Protein AF-A0A3D2TZU1-F1 (afdb_monomer_lite)

Structure (mmCIF, N/CA/C/O backbone):
data_AF-A0A3D2TZU1-F1
#
_entry.id   AF-A0A3D2TZU1-F1
#
loop_
_atom_site.group_PDB
_atom_site.id
_atom_site.type_symbol
_atom_site.label_atom_id
_atom_site.label_alt_id
_atom_site.label_comp_id
_atom_site.label_asym_id
_atom_site.label_entity_id
_atom_site.label_seq_id
_atom_site.pdbx_PDB_ins_code
_atom_site.Cartn_x
_atom_site.Cartn_y
_atom_site.Cartn_z
_atom_site.occupancy
_atom_site.B_iso_or_equiv
_atom_site.auth_seq_id
_atom_site.auth_comp_id
_atom_site.auth_asym_id
_atom_site.auth_atom_id
_atom_site.pdbx_PDB_model_num
ATOM 1 N N . MET A 1 1 ? 1.945 -23.698 15.817 1.00 55.66 1 MET A N 1
ATOM 2 C CA . MET A 1 1 ? 1.753 -22.244 15.976 1.00 55.66 1 MET A CA 1
ATOM 3 C C . MET A 1 1 ? 1.787 -21.682 14.574 1.00 55.66 1 MET A C 1
ATOM 5 O O . MET A 1 1 ? 2.658 -22.108 13.830 1.00 55.66 1 MET A O 1
ATOM 9 N N . HIS A 1 2 ? 0.789 -20.892 14.187 1.00 78.50 2 HIS A N 1
ATOM 10 C CA . HIS A 1 2 ? 0.881 -20.119 12.948 1.00 78.50 2 HIS A CA 1
ATOM 11 C C . HIS A 1 2 ? 1.715 -18.875 13.255 1.00 78.50 2 HIS A C 1
ATOM 13 O O . HIS A 1 2 ? 1.575 -18.326 14.350 1.00 78.50 2 HIS A O 1
ATOM 19 N N . ASP A 1 3 ? 2.595 -18.498 12.334 1.00 90.12 3 ASP A N 1
ATOM 20 C CA . ASP A 1 3 ? 3.427 -17.303 12.463 1.00 90.12 3 ASP A CA 1
ATOM 21 C C . ASP A 1 3 ? 2.538 -16.049 12.494 1.00 90.12 3 ASP A C 1
ATOM 23 O O . ASP A 1 3 ? 1.511 -16.001 11.813 1.00 90.12 3 ASP A O 1
ATOM 27 N N . THR A 1 4 ? 2.913 -15.037 13.278 1.00 96.44 4 THR A N 1
ATOM 28 C CA . THR A 1 4 ? 2.204 -13.743 13.302 1.00 96.44 4 THR A CA 1
ATOM 29 C C . THR A 1 4 ? 2.393 -12.991 11.981 1.00 96.44 4 THR A C 1
ATOM 31 O O . THR A 1 4 ? 3.315 -13.293 11.221 1.00 96.44 4 THR A O 1
ATOM 34 N N . LEU A 1 5 ? 1.559 -11.984 11.692 1.00 97.81 5 LEU A N 1
ATOM 35 C CA . LEU A 1 5 ? 1.716 -11.180 10.469 1.00 97.81 5 LEU A CA 1
ATOM 36 C C . LEU A 1 5 ? 3.073 -10.462 10.412 1.00 97.81 5 LEU A C 1
ATOM 38 O O . LEU A 1 5 ? 3.705 -10.431 9.361 1.00 97.81 5 LEU A O 1
ATOM 42 N N . GLU A 1 6 ? 3.562 -9.973 11.552 1.00 97.69 6 GLU A N 1
ATOM 43 C CA . GLU A 1 6 ? 4.912 -9.415 11.686 1.00 97.69 6 GLU A CA 1
ATOM 44 C C . GLU A 1 6 ? 5.999 -10.438 11.311 1.00 97.69 6 GLU A C 1
ATOM 46 O O . GLU A 1 6 ? 6.923 -10.133 10.557 1.00 97.69 6 GLU A O 1
ATOM 51 N N . GLN A 1 7 ? 5.885 -11.679 11.795 1.00 97.56 7 GLN A N 1
ATOM 52 C CA . GLN A 1 7 ? 6.840 -12.743 11.469 1.00 97.56 7 GLN A CA 1
ATOM 53 C C . GLN A 1 7 ? 6.794 -13.108 9.983 1.00 97.56 7 GLN A C 1
ATOM 55 O O . GLN A 1 7 ? 7.844 -13.315 9.375 1.00 97.56 7 GLN A O 1
ATOM 60 N N . GLN A 1 8 ? 5.599 -13.151 9.390 1.00 97.69 8 GLN A N 1
ATOM 61 C CA . GLN A 1 8 ? 5.418 -13.417 7.962 1.00 97.69 8 GLN A CA 1
ATOM 62 C C . GLN A 1 8 ? 6.004 -12.284 7.107 1.00 97.69 8 GLN A C 1
ATOM 64 O O . GLN A 1 8 ? 6.734 -12.557 6.154 1.00 97.69 8 GLN A O 1
ATOM 69 N N . PHE A 1 9 ? 5.803 -11.021 7.498 1.00 97.81 9 PHE A N 1
ATOM 70 C CA . PHE A 1 9 ? 6.477 -9.875 6.882 1.00 97.81 9 PHE A CA 1
ATOM 71 C C . PHE A 1 9 ? 8.002 -9.989 6.977 1.00 97.81 9 PHE A C 1
ATOM 73 O O . PHE A 1 9 ? 8.701 -9.865 5.973 1.00 97.81 9 PHE A O 1
ATOM 80 N N . ALA A 1 10 ? 8.536 -10.313 8.157 1.00 96.94 10 ALA A N 1
ATOM 81 C CA . ALA A 1 10 ? 9.975 -10.460 8.360 1.00 96.94 10 ALA A CA 1
ATOM 82 C C . ALA A 1 10 ? 10.601 -11.589 7.518 1.00 96.94 10 ALA A C 1
ATOM 84 O O . ALA A 1 10 ? 11.808 -11.554 7.253 1.00 96.94 10 ALA A O 1
ATOM 85 N N . GLN A 1 11 ? 9.810 -12.574 7.081 1.00 97.06 11 GLN A N 1
ATOM 86 C CA . GLN A 1 11 ? 10.223 -13.672 6.200 1.00 97.06 11 GLN A CA 1
ATOM 87 C C . GLN A 1 11 ? 9.991 -13.382 4.707 1.00 97.06 11 GLN A C 1
ATOM 89 O O . GLN A 1 11 ? 10.655 -13.994 3.869 1.00 97.06 11 GLN A O 1
ATOM 94 N N . GLN A 1 12 ? 9.093 -12.452 4.363 1.00 97.31 12 GLN A N 1
ATOM 95 C CA . GLN A 1 12 ? 8.792 -12.058 2.986 1.00 97.31 12 GLN A CA 1
ATOM 96 C C . GLN A 1 12 ? 10.034 -11.488 2.295 1.00 97.31 12 GLN A C 1
ATOM 98 O O . GLN A 1 12 ? 10.719 -10.614 2.829 1.00 97.31 12 GLN A O 1
ATOM 103 N N . ARG A 1 13 ? 10.344 -11.969 1.091 1.00 96.81 13 ARG A N 1
ATOM 104 C CA . ARG A 1 13 ? 11.476 -11.491 0.289 1.00 96.81 13 ARG A CA 1
ATOM 105 C C . ARG A 1 13 ? 11.047 -11.332 -1.155 1.00 96.81 13 ARG A C 1
ATOM 107 O O . ARG A 1 13 ? 10.402 -12.227 -1.692 1.00 96.81 13 ARG A O 1
ATOM 114 N N . PHE A 1 14 ? 11.489 -10.246 -1.777 1.00 95.38 14 PHE A N 1
ATOM 115 C CA . PHE A 1 14 ? 11.398 -10.069 -3.219 1.00 95.38 14 PHE A CA 1
ATOM 116 C C . PHE A 1 14 ? 12.803 -10.174 -3.827 1.00 95.38 14 PHE A C 1
ATOM 118 O O . PHE A 1 14 ? 13.778 -9.687 -3.238 1.00 95.38 14 PHE A O 1
ATOM 125 N N . PRO A 1 15 ? 12.963 -10.842 -4.979 1.00 92.50 15 PRO A N 1
ATOM 126 C CA . PRO A 1 15 ? 14.237 -10.898 -5.677 1.00 92.50 15 PRO A CA 1
ATOM 127 C C . PRO A 1 15 ? 14.751 -9.523 -6.113 1.00 92.50 15 PRO A C 1
ATOM 129 O O . PRO A 1 15 ? 14.064 -8.507 -6.074 1.00 92.50 15 PRO A O 1
ATOM 132 N N . ASN A 1 16 ? 16.004 -9.505 -6.570 1.00 88.94 16 ASN A N 1
ATOM 133 C CA . ASN A 1 16 ? 16.628 -8.345 -7.212 1.00 88.94 16 ASN A CA 1
ATOM 134 C C . ASN A 1 16 ? 16.674 -7.055 -6.367 1.00 88.94 16 ASN A C 1
ATOM 136 O O . ASN A 1 16 ? 16.860 -5.966 -6.911 1.00 88.94 16 ASN A O 1
ATOM 140 N N . GLY A 1 17 ? 16.624 -7.192 -5.038 1.00 88.31 17 GLY A N 1
ATOM 141 C CA . GLY A 1 17 ? 16.741 -6.075 -4.096 1.00 88.31 17 GLY A CA 1
ATOM 142 C C . GLY A 1 17 ? 15.492 -5.204 -4.028 1.00 88.31 17 GLY A C 1
ATOM 143 O O . GLY A 1 17 ? 15.593 -4.065 -3.591 1.00 88.31 17 GLY A O 1
ATOM 144 N N . TYR A 1 18 ? 14.357 -5.712 -4.511 1.00 93.19 18 TYR A N 1
ATOM 145 C CA . TYR A 1 18 ? 13.077 -5.049 -4.337 1.00 93.19 18 TYR A CA 1
ATOM 146 C C . TYR A 1 18 ? 12.582 -5.196 -2.901 1.00 93.19 18 TYR A C 1
ATOM 148 O O . TYR A 1 18 ? 12.704 -6.260 -2.291 1.00 93.19 18 TYR A O 1
ATOM 156 N N . GLU A 1 19 ? 11.991 -4.130 -2.382 1.00 96.12 19 GLU A N 1
ATOM 157 C CA . GLU A 1 19 ? 11.404 -4.072 -1.048 1.00 96.12 19 GLU A CA 1
ATOM 158 C C . GLU A 1 19 ? 10.118 -3.239 -1.091 1.00 96.12 19 GLU A C 1
ATOM 160 O O . GLU A 1 19 ? 9.928 -2.410 -1.988 1.00 96.12 19 GLU A O 1
ATOM 165 N N . LEU A 1 20 ? 9.218 -3.472 -0.130 1.00 97.50 20 LEU A N 1
ATOM 166 C CA . LEU A 1 20 ? 8.104 -2.550 0.074 1.00 97.50 20 LEU A CA 1
ATOM 167 C C . LEU A 1 20 ? 8.650 -1.242 0.640 1.00 97.50 20 LEU A C 1
ATOM 169 O O . LEU A 1 20 ? 9.434 -1.251 1.586 1.00 97.50 20 LEU A O 1
ATOM 173 N N . VAL A 1 21 ? 8.214 -0.121 0.079 1.00 95.88 21 VAL A N 1
ATOM 174 C CA . VAL A 1 21 ? 8.658 1.200 0.527 1.00 95.88 21 VAL A CA 1
ATOM 175 C C . VAL A 1 21 ? 7.924 1.589 1.805 1.00 95.88 21 VAL A C 1
ATOM 177 O O . VAL A 1 21 ? 6.693 1.584 1.853 1.00 95.88 21 VAL A O 1
ATOM 180 N N . ASN A 1 22 ? 8.683 1.982 2.827 1.00 97.00 22 ASN A N 1
ATOM 181 C CA . ASN A 1 22 ? 8.137 2.642 4.004 1.00 97.00 22 ASN A CA 1
ATOM 182 C C . ASN A 1 22 ? 7.710 4.069 3.625 1.00 97.00 22 ASN A C 1
ATOM 184 O O . ASN A 1 22 ? 8.538 4.936 3.340 1.00 97.00 22 ASN A O 1
ATOM 188 N N . GLY A 1 23 ? 6.401 4.315 3.605 1.00 94.44 23 GLY A N 1
ATOM 189 C CA . GLY A 1 23 ? 5.845 5.598 3.200 1.00 94.44 23 GLY A CA 1
ATOM 190 C C . GLY A 1 23 ? 6.129 6.723 4.190 1.00 94.44 23 GLY A C 1
ATOM 191 O O . GLY A 1 23 ? 6.266 7.869 3.773 1.00 94.44 23 GLY A O 1
ATOM 192 N N . VAL A 1 24 ? 6.247 6.413 5.484 1.00 95.62 24 VAL A N 1
ATOM 193 C CA . VAL A 1 24 ? 6.566 7.404 6.525 1.00 95.62 24 VAL A CA 1
ATOM 194 C C . VAL A 1 24 ? 8.001 7.897 6.373 1.00 95.62 24 VAL A C 1
ATOM 196 O O . VAL A 1 24 ? 8.232 9.105 6.384 1.00 95.62 24 VAL A O 1
ATOM 199 N N . GLU A 1 25 ? 8.949 6.983 6.168 1.00 94.88 25 GLU A N 1
ATOM 200 C CA . GLU A 1 25 ? 10.351 7.332 5.907 1.00 94.88 25 GLU A CA 1
ATOM 201 C C . GLU A 1 25 ? 10.484 8.124 4.600 1.00 94.88 25 GLU A C 1
ATOM 203 O O . GLU A 1 25 ? 11.058 9.213 4.590 1.00 94.88 25 GLU A O 1
ATOM 208 N N . MET A 1 26 ? 9.861 7.646 3.518 1.00 90.94 26 MET A N 1
ATOM 209 C CA . MET A 1 26 ? 9.903 8.314 2.213 1.00 90.94 26 MET A CA 1
ATOM 210 C C . MET A 1 26 ? 9.275 9.718 2.248 1.00 90.94 26 MET A C 1
ATOM 212 O O . MET A 1 26 ? 9.806 10.646 1.632 1.00 90.94 26 MET A O 1
ATOM 216 N N . HIS A 1 27 ? 8.172 9.895 2.986 1.00 90.50 27 HIS A N 1
ATOM 217 C CA . HIS A 1 27 ? 7.552 11.202 3.216 1.00 90.50 27 HIS A CA 1
ATOM 218 C C . HIS A 1 27 ? 8.473 12.125 4.017 1.00 90.50 27 HIS A C 1
ATOM 220 O O . HIS A 1 27 ? 8.644 13.279 3.642 1.00 90.50 27 HIS A O 1
ATOM 226 N N . ALA A 1 28 ? 9.100 11.634 5.089 1.00 92.06 28 ALA A N 1
ATOM 227 C CA . ALA A 1 28 ? 10.014 12.439 5.897 1.00 92.06 28 ALA A CA 1
ATOM 228 C C . ALA A 1 28 ? 11.221 12.945 5.085 1.00 92.06 28 ALA A C 1
ATOM 230 O O . ALA A 1 28 ? 11.681 14.068 5.296 1.00 92.06 28 ALA A O 1
ATOM 231 N N . GLU A 1 29 ? 11.710 12.144 4.137 1.00 88.31 29 GLU A N 1
ATOM 232 C CA . GLU A 1 29 ? 12.784 12.530 3.219 1.00 88.31 29 GLU A CA 1
ATOM 233 C C . GLU A 1 29 ? 12.317 13.490 2.112 1.00 88.31 29 GLU A C 1
ATOM 235 O O . GLU A 1 29 ? 13.092 14.336 1.663 1.00 88.31 29 GLU A O 1
ATOM 240 N N . ASN A 1 30 ? 11.059 13.378 1.668 1.00 85.38 30 ASN A N 1
ATOM 241 C CA . ASN A 1 30 ? 10.521 14.091 0.504 1.00 85.38 30 ASN A CA 1
ATOM 242 C C . ASN A 1 30 ? 9.118 14.687 0.764 1.00 85.38 30 ASN A C 1
ATOM 244 O O . ASN A 1 30 ? 8.186 14.401 0.004 1.00 85.38 30 ASN A O 1
ATOM 248 N N . PRO A 1 31 ? 8.937 15.543 1.786 1.00 84.62 31 PRO A N 1
ATOM 249 C CA . PRO A 1 31 ? 7.614 15.885 2.319 1.00 84.62 31 PRO A CA 1
ATOM 250 C C . PRO A 1 31 ? 6.704 16.613 1.330 1.00 84.62 31 PRO A C 1
ATOM 252 O O . PRO A 1 31 ? 5.493 16.440 1.389 1.00 84.62 31 PRO A O 1
ATOM 255 N N . ASP A 1 32 ? 7.266 17.379 0.392 1.00 84.31 32 ASP A N 1
ATOM 256 C CA . ASP A 1 32 ? 6.487 18.096 -0.625 1.00 84.31 32 ASP A CA 1
ATOM 257 C C . ASP A 1 32 ? 6.099 17.196 -1.812 1.00 84.31 32 ASP A C 1
ATOM 259 O O . ASP A 1 32 ? 5.072 17.408 -2.457 1.00 84.31 32 ASP A O 1
ATOM 263 N N . ASN A 1 33 ? 6.909 16.172 -2.100 1.00 78.19 33 ASN A N 1
ATOM 264 C CA . ASN A 1 33 ? 6.807 15.363 -3.321 1.00 78.19 33 ASN A CA 1
ATOM 265 C C . ASN A 1 33 ? 6.208 13.971 -3.087 1.00 78.19 33 ASN A C 1
ATOM 267 O O . ASN A 1 33 ? 5.847 13.294 -4.050 1.00 78.19 33 ASN A O 1
ATOM 271 N N . PHE A 1 34 ? 6.115 13.531 -1.834 1.00 85.00 34 PHE A N 1
ATOM 272 C CA . PHE A 1 34 ? 5.615 12.214 -1.473 1.00 85.00 34 PHE A CA 1
ATOM 273 C C . PHE A 1 34 ? 4.580 12.341 -0.360 1.00 85.00 34 PHE A C 1
ATOM 275 O O . PHE A 1 34 ? 4.924 12.369 0.814 1.00 85.00 34 PHE A O 1
ATOM 282 N N . GLN A 1 35 ? 3.306 12.459 -0.727 1.00 87.06 35 GLN A N 1
ATOM 283 C CA . GLN A 1 35 ? 2.211 12.555 0.239 1.00 87.06 35 GLN A CA 1
ATOM 284 C C . GLN A 1 35 ? 1.749 11.160 0.660 1.00 87.06 35 GLN A C 1
ATOM 286 O O . GLN A 1 35 ? 1.660 10.261 -0.172 1.00 87.06 35 GLN A O 1
ATOM 291 N N . ILE A 1 36 ? 1.406 11.001 1.937 1.00 91.62 36 ILE A N 1
ATOM 292 C CA . ILE A 1 36 ? 0.834 9.765 2.483 1.00 91.62 36 ILE A CA 1
ATOM 293 C C . ILE A 1 36 ? -0.477 10.055 3.223 1.00 91.62 36 ILE A C 1
ATOM 295 O O . ILE A 1 36 ? -0.707 11.192 3.646 1.00 91.62 36 ILE A O 1
ATOM 299 N N . PRO A 1 37 ? -1.356 9.056 3.420 1.00 91.56 37 PRO A N 1
ATOM 300 C CA . PRO A 1 37 ? -2.595 9.248 4.151 1.00 91.56 37 PRO A CA 1
ATOM 301 C C . PRO A 1 37 ? -2.280 9.571 5.608 1.00 91.56 37 PRO A C 1
ATOM 303 O O . PRO A 1 37 ? -1.420 8.930 6.220 1.00 91.56 37 PRO A O 1
ATOM 306 N N . HIS A 1 38 ? -3.014 10.526 6.179 1.00 92.06 38 HIS A N 1
ATOM 307 C CA . HIS A 1 38 ? -2.893 10.851 7.597 1.00 92.06 38 HIS A CA 1
ATOM 308 C C . HIS A 1 38 ? -3.100 9.585 8.460 1.00 92.06 38 HIS A C 1
ATOM 310 O O . HIS A 1 38 ? -3.995 8.793 8.141 1.00 92.06 38 HIS A O 1
ATOM 316 N N . PRO A 1 39 ? -2.357 9.387 9.571 1.00 93.25 39 PRO A N 1
ATOM 317 C CA . PRO A 1 39 ? -2.457 8.178 10.399 1.00 93.25 39 PRO A CA 1
ATOM 318 C C . PRO A 1 39 ? -3.882 7.834 10.852 1.00 93.25 39 PRO A C 1
ATOM 320 O O . PRO A 1 39 ? -4.254 6.666 10.924 1.00 93.25 39 PRO A O 1
ATOM 323 N N . VAL A 1 40 ? -4.725 8.851 11.070 1.00 93.94 40 VAL A N 1
ATOM 324 C CA . VAL A 1 40 ? -6.146 8.649 11.408 1.00 93.94 40 VAL A CA 1
ATOM 325 C C . VAL A 1 40 ? -6.902 7.855 10.337 1.00 93.94 40 VAL A C 1
ATOM 327 O O . VAL A 1 40 ? -7.773 7.068 10.673 1.00 93.94 40 VAL A O 1
ATOM 330 N N . LEU A 1 41 ? -6.561 8.003 9.053 1.00 93.69 41 LEU A N 1
ATOM 331 C CA . LEU A 1 41 ? -7.167 7.218 7.974 1.00 93.69 41 LEU A CA 1
ATOM 332 C C . LEU A 1 41 ? -6.671 5.769 8.010 1.00 93.69 41 LEU A C 1
ATOM 334 O O . LEU A 1 41 ? -7.471 4.847 7.871 1.00 93.69 41 LEU A O 1
ATOM 338 N N . LYS A 1 42 ? -5.368 5.569 8.249 1.00 94.25 42 LYS A N 1
ATOM 339 C CA . LYS A 1 42 ? -4.742 4.240 8.347 1.00 94.25 42 LYS A CA 1
ATOM 340 C C . LYS A 1 42 ? -5.324 3.420 9.503 1.00 94.25 42 LYS A C 1
ATOM 342 O O . LYS A 1 42 ? -5.638 2.244 9.325 1.00 94.25 42 LYS A O 1
ATOM 347 N N . LYS A 1 43 ? -5.601 4.072 10.641 1.00 94.69 43 LYS A N 1
ATOM 348 C CA . LYS A 1 43 ? -6.268 3.480 11.815 1.00 94.69 43 LYS A CA 1
ATOM 349 C C . LYS A 1 43 ? -7.577 2.770 11.455 1.00 94.69 43 LYS A C 1
ATOM 351 O O . LYS A 1 43 ? -7.884 1.746 12.062 1.00 94.69 43 LYS A O 1
ATOM 356 N N . HIS A 1 44 ? -8.311 3.272 10.462 1.00 96.00 44 HIS A N 1
ATOM 357 C CA . HIS A 1 44 ? -9.632 2.777 10.053 1.00 96.00 44 HIS A CA 1
ATOM 358 C C . HIS A 1 44 ? -9.614 1.856 8.826 1.00 96.00 44 HIS A C 1
ATOM 360 O O . HIS A 1 44 ? -10.673 1.473 8.334 1.00 96.00 44 HIS A O 1
ATOM 366 N N . VAL A 1 45 ? -8.435 1.446 8.349 1.00 96.12 45 VAL A N 1
ATOM 367 C CA . VAL A 1 45 ? -8.318 0.430 7.292 1.00 96.12 45 VAL A CA 1
ATOM 368 C C . VAL A 1 45 ? -8.779 -0.927 7.824 1.00 96.12 45 VAL A C 1
ATOM 370 O O . VAL A 1 45 ? -8.248 -1.430 8.815 1.00 96.12 45 VAL A O 1
ATOM 373 N N . VAL A 1 46 ? -9.746 -1.558 7.160 1.00 96.12 46 VAL A N 1
ATOM 374 C CA . VAL A 1 46 ? -10.279 -2.871 7.564 1.00 96.12 46 VAL A CA 1
ATOM 375 C C . VAL A 1 46 ? -10.246 -3.888 6.423 1.00 96.12 46 VAL A C 1
ATOM 377 O O . VAL A 1 46 ? -9.935 -3.568 5.276 1.00 96.12 46 VAL A O 1
ATOM 380 N N . VAL A 1 47 ? -10.546 -5.150 6.745 1.00 97.88 47 VAL A N 1
ATOM 381 C CA . VAL A 1 47 ? -10.657 -6.233 5.758 1.00 97.88 47 VAL A CA 1
ATOM 382 C C . VAL A 1 47 ? -11.646 -5.849 4.656 1.00 97.88 47 VAL A C 1
ATOM 384 O O . VAL A 1 47 ? -12.756 -5.404 4.930 1.00 97.88 47 VAL A O 1
ATOM 387 N N . GLY A 1 48 ? -11.238 -6.052 3.404 1.00 97.75 48 GLY A N 1
ATOM 388 C CA . GLY A 1 48 ? -11.986 -5.680 2.206 1.00 97.75 48 GLY A CA 1
ATOM 389 C C . GLY A 1 48 ? -11.604 -4.320 1.620 1.00 97.75 48 GLY A C 1
ATOM 390 O O . GLY A 1 48 ? -11.957 -4.060 0.470 1.00 97.75 48 GLY A O 1
ATOM 391 N N . HIS A 1 49 ? -10.868 -3.474 2.348 1.00 98.19 49 HIS A N 1
ATOM 392 C CA . HIS A 1 49 ? -10.394 -2.196 1.814 1.00 98.19 49 HIS A CA 1
ATOM 393 C C . HIS A 1 49 ? -9.298 -2.390 0.770 1.00 98.19 49 HIS A C 1
ATOM 395 O O . HIS A 1 49 ? -8.439 -3.262 0.905 1.00 98.19 49 HIS A O 1
ATOM 401 N N . PHE A 1 50 ? -9.318 -1.540 -0.253 1.00 98.31 50 PHE A N 1
ATOM 402 C CA . PHE A 1 50 ? -8.217 -1.386 -1.194 1.00 98.31 50 PHE A CA 1
ATOM 403 C C . PHE A 1 50 ? -7.256 -0.305 -0.703 1.00 98.31 50 PHE A C 1
ATOM 405 O O . PHE A 1 50 ? -7.657 0.844 -0.485 1.00 98.31 50 PHE A O 1
ATOM 412 N N . ILE A 1 51 ? -5.990 -0.678 -0.566 1.00 98.00 51 ILE A N 1
ATOM 413 C CA . ILE A 1 51 ? -4.891 0.205 -0.179 1.00 98.00 51 ILE A CA 1
ATOM 414 C C . ILE A 1 51 ? -3.805 0.189 -1.251 1.00 98.00 51 ILE A C 1
ATOM 416 O O . ILE A 1 51 ? -3.668 -0.796 -1.974 1.00 98.00 51 ILE A O 1
ATOM 420 N N . GLU A 1 52 ? -3.062 1.280 -1.370 1.00 98.12 52 GLU A N 1
ATOM 421 C CA . GLU A 1 52 ? -1.930 1.396 -2.289 1.00 98.12 52 GLU A CA 1
ATOM 422 C C . GLU A 1 52 ? -0.627 1.144 -1.526 1.00 98.12 52 GLU A C 1
ATOM 424 O O . GLU A 1 52 ? -0.413 1.714 -0.450 1.00 98.12 52 GLU A O 1
ATOM 429 N N . LEU A 1 53 ? 0.223 0.283 -2.083 1.00 98.19 53 LEU A N 1
ATOM 430 C CA . LEU A 1 53 ? 1.598 0.038 -1.652 1.00 98.19 53 LEU A CA 1
ATOM 431 C C . LEU A 1 53 ? 2.555 0.403 -2.788 1.00 98.19 53 LEU A C 1
ATOM 433 O O . LEU A 1 53 ? 2.149 0.467 -3.947 1.00 98.19 53 LEU A O 1
ATOM 437 N N . ARG A 1 54 ? 3.841 0.549 -2.461 1.00 96.50 54 ARG A N 1
ATOM 438 C CA . ARG A 1 54 ? 4.925 0.648 -3.445 1.00 96.50 54 ARG A CA 1
ATOM 439 C C . ARG A 1 54 ? 5.941 -0.455 -3.239 1.00 96.50 54 ARG A C 1
ATOM 441 O O . ARG A 1 54 ? 6.366 -0.696 -2.109 1.00 96.50 54 ARG A O 1
ATOM 448 N N . ILE A 1 55 ? 6.377 -1.054 -4.339 1.00 95.50 55 ILE A N 1
ATOM 449 C CA . ILE A 1 55 ? 7.551 -1.920 -4.397 1.00 95.50 55 ILE A CA 1
ATOM 450 C C . ILE A 1 55 ? 8.609 -1.214 -5.243 1.00 95.50 55 ILE A C 1
ATOM 452 O O . ILE A 1 55 ? 8.329 -0.745 -6.346 1.00 95.50 55 ILE A O 1
ATOM 456 N N . ASP A 1 56 ? 9.820 -1.072 -4.720 1.00 92.19 56 ASP A N 1
ATOM 457 C CA . ASP A 1 56 ? 10.909 -0.400 -5.432 1.00 92.19 56 ASP A CA 1
ATOM 458 C C . ASP A 1 56 ? 12.243 -1.081 -5.119 1.00 92.19 56 ASP A C 1
ATOM 460 O O . ASP A 1 56 ? 12.371 -1.824 -4.147 1.00 92.19 56 ASP A O 1
ATOM 464 N N . SER A 1 57 ? 13.233 -0.851 -5.972 1.00 85.50 57 SER A N 1
ATOM 465 C CA . SER A 1 57 ? 14.597 -1.332 -5.816 1.00 85.50 57 SER A CA 1
ATOM 466 C C . SER A 1 57 ? 15.587 -0.187 -6.028 1.00 85.50 57 SER A C 1
ATOM 468 O O . SER A 1 57 ? 15.419 0.644 -6.930 1.00 85.50 57 SER A O 1
ATOM 470 N N . PRO A 1 58 ? 16.690 -0.138 -5.262 1.00 73.25 58 PRO A N 1
ATOM 471 C CA . PRO A 1 58 ? 17.800 0.750 -5.581 1.00 73.25 58 PRO A CA 1
ATOM 472 C C . PRO A 1 58 ? 18.519 0.326 -6.875 1.00 73.25 58 PRO A C 1
ATOM 474 O O . PRO A 1 58 ? 19.284 1.114 -7.435 1.00 73.25 58 PRO A O 1
ATOM 477 N N . ARG A 1 59 ? 18.296 -0.901 -7.378 1.00 64.19 59 ARG A N 1
ATOM 478 C CA . ARG A 1 59 ? 18.846 -1.359 -8.660 1.00 64.19 59 ARG A CA 1
ATOM 479 C C . ARG A 1 59 ? 18.039 -0.793 -9.820 1.00 64.19 59 ARG A C 1
ATOM 481 O O . ARG A 1 59 ? 17.022 -1.345 -10.212 1.00 64.19 59 ARG A O 1
ATOM 488 N N . PHE A 1 60 ? 18.566 0.265 -10.420 1.00 60.25 60 PHE A N 1
ATOM 489 C CA . PHE A 1 60 ? 18.154 0.706 -11.746 1.00 60.25 60 PHE A CA 1
ATOM 490 C C . PHE A 1 60 ? 19.052 0.051 -12.806 1.00 60.25 60 PHE A C 1
ATOM 492 O O . PHE A 1 60 ? 20.280 0.116 -12.690 1.00 60.25 60 PHE A O 1
ATOM 499 N N . SER A 1 61 ? 18.480 -0.582 -13.835 1.00 52.53 61 SER A N 1
ATOM 500 C CA . SER A 1 61 ? 19.281 -1.152 -14.927 1.00 52.53 61 SER A CA 1
ATOM 501 C C . SER A 1 61 ? 19.829 -0.042 -15.824 1.00 52.53 61 SER A C 1
ATOM 503 O O . SER A 1 61 ? 19.137 0.461 -16.706 1.00 52.53 61 SER A O 1
ATOM 505 N N . ILE A 1 62 ? 21.098 0.317 -15.620 1.00 50.84 62 ILE A N 1
ATOM 506 C CA . ILE A 1 62 ? 21.886 1.126 -16.555 1.00 50.84 62 ILE A CA 1
ATOM 507 C C . ILE A 1 62 ? 22.714 0.144 -17.391 1.00 50.84 62 ILE A C 1
ATOM 509 O O . ILE A 1 62 ? 23.748 -0.344 -16.939 1.00 50.84 62 ILE A O 1
ATOM 513 N N . HIS A 1 63 ? 22.234 -0.215 -18.581 1.00 50.97 63 HIS A N 1
ATOM 514 C CA . HIS A 1 63 ? 23.108 -0.814 -19.592 1.00 50.97 63 HIS A CA 1
ATOM 515 C C . HIS A 1 63 ? 23.859 0.314 -20.314 1.00 50.97 63 HIS A C 1
ATOM 517 O O . HIS A 1 63 ? 23.317 1.410 -20.441 1.00 50.97 63 HIS A O 1
ATOM 523 N N . ASP A 1 64 ? 25.083 0.072 -20.792 1.00 47.97 64 ASP A N 1
ATOM 524 C CA . ASP A 1 64 ? 25.897 1.102 -21.471 1.00 47.97 64 ASP A CA 1
ATOM 525 C C . ASP A 1 64 ? 25.231 1.659 -22.750 1.00 47.97 64 ASP A C 1
ATOM 527 O O . ASP A 1 64 ? 25.588 2.732 -23.234 1.00 47.97 64 ASP A O 1
ATOM 531 N N . ASP A 1 65 ? 24.253 0.937 -23.303 1.00 54.16 65 ASP A N 1
ATOM 532 C CA . ASP A 1 65 ? 23.419 1.315 -24.445 1.00 54.16 65 ASP A CA 1
ATOM 533 C C . ASP A 1 65 ? 22.018 1.825 -24.048 1.00 54.16 65 ASP A C 1
ATOM 535 O O . ASP A 1 65 ? 21.218 2.197 -24.914 1.00 54.16 65 ASP A O 1
ATOM 539 N N . ALA A 1 66 ? 21.701 1.873 -22.751 1.00 52.25 66 ALA A N 1
ATOM 540 C CA . ALA A 1 66 ? 20.432 2.384 -22.259 1.00 52.25 66 ALA A CA 1
ATOM 541 C C . ALA A 1 66 ? 20.413 3.916 -22.316 1.00 52.25 66 ALA A C 1
ATOM 543 O O . ALA A 1 66 ? 21.273 4.605 -21.773 1.00 52.25 66 ALA A O 1
ATOM 544 N N . VAL A 1 67 ? 19.382 4.461 -22.961 1.00 54.78 67 VAL A N 1
ATOM 545 C CA . VAL A 1 67 ? 19.128 5.906 -23.006 1.00 54.78 67 VAL A CA 1
ATOM 546 C C . VAL A 1 67 ? 19.016 6.441 -21.571 1.00 54.78 67 VAL A C 1
ATOM 548 O O . VAL A 1 67 ? 18.173 5.948 -20.820 1.00 54.78 67 VAL A O 1
ATOM 551 N N . GLU A 1 68 ? 19.820 7.452 -21.208 1.00 55.31 68 GLU A N 1
ATOM 552 C CA . GLU A 1 68 ? 19.879 8.040 -19.849 1.00 55.31 68 GLU A CA 1
ATOM 553 C C . GLU A 1 68 ? 18.515 8.524 -19.326 1.00 55.31 68 GLU A C 1
ATOM 555 O O . GLU A 1 68 ? 18.313 8.666 -18.121 1.00 55.31 68 GLU A O 1
ATOM 560 N N . LYS A 1 69 ? 17.569 8.786 -20.234 1.00 57.50 69 LYS A N 1
ATOM 561 C CA . LYS A 1 69 ? 16.227 9.277 -19.935 1.00 57.50 69 LYS A CA 1
ATOM 562 C C . LYS A 1 69 ? 15.166 8.349 -20.513 1.00 57.50 69 LYS A C 1
ATOM 564 O O . LYS A 1 69 ? 15.265 7.889 -21.651 1.00 57.50 69 LYS A O 1
ATOM 569 N N . CYS A 1 70 ? 14.124 8.118 -19.730 1.00 58.44 70 CYS A N 1
ATOM 570 C CA . CYS A 1 70 ? 12.936 7.362 -20.089 1.00 58.44 70 CYS A CA 1
ATOM 571 C C . CYS A 1 70 ? 11.738 8.303 -20.248 1.00 58.44 70 CYS A C 1
ATOM 573 O O . CYS A 1 70 ? 11.682 9.365 -19.633 1.00 58.44 70 CYS A O 1
ATOM 575 N N . PHE A 1 71 ? 10.757 7.903 -21.051 1.00 60.47 71 PHE A N 1
ATOM 576 C CA . PHE A 1 71 ? 9.473 8.594 -21.106 1.00 60.47 71 PHE A CA 1
ATOM 577 C C . PHE A 1 71 ? 8.536 8.013 -20.041 1.00 60.47 71 PHE A C 1
ATOM 579 O O . PHE A 1 71 ? 8.314 6.802 -20.012 1.00 60.47 71 PHE A O 1
ATOM 586 N N . CYS A 1 72 ? 8.005 8.866 -19.167 1.00 52.66 72 CYS A N 1
ATOM 587 C CA . CYS A 1 72 ? 7.057 8.478 -18.129 1.00 52.66 72 CYS A CA 1
ATOM 588 C C . CYS A 1 72 ? 5.614 8.588 -18.656 1.00 52.66 72 CYS A C 1
ATOM 590 O O . CYS A 1 72 ? 5.167 9.704 -18.942 1.00 52.66 72 CYS A O 1
ATOM 592 N N . PRO A 1 73 ? 4.854 7.481 -18.750 1.00 55.12 73 PRO A N 1
ATOM 593 C CA . PRO A 1 73 ? 3.476 7.522 -19.240 1.00 55.12 73 PRO A CA 1
ATOM 594 C C . PRO A 1 73 ? 2.523 8.248 -18.276 1.00 55.12 73 PRO A C 1
ATOM 596 O O . PRO A 1 73 ? 1.495 8.754 -18.714 1.00 55.12 73 PRO A O 1
ATOM 599 N N . THR A 1 74 ? 2.874 8.341 -16.989 1.00 53.00 74 THR A N 1
ATOM 600 C CA . THR A 1 74 ? 2.039 8.960 -15.949 1.00 53.00 74 THR A CA 1
ATOM 601 C C . THR A 1 74 ? 2.134 10.487 -15.951 1.00 53.00 74 THR A C 1
ATOM 603 O O . THR A 1 74 ? 1.117 11.163 -15.836 1.00 53.00 74 THR A O 1
ATOM 606 N N . CYS A 1 75 ? 3.335 11.054 -16.114 1.00 51.88 75 CYS A N 1
ATOM 607 C CA . CYS A 1 75 ? 3.533 12.511 -16.109 1.00 51.88 75 CYS A CA 1
ATOM 608 C C . CYS A 1 75 ? 3.767 13.125 -17.500 1.00 51.88 75 CYS A C 1
ATOM 610 O O . CYS A 1 75 ? 3.900 14.343 -17.605 1.00 51.88 75 CYS A O 1
ATOM 612 N N . ASN A 1 76 ? 3.797 12.307 -18.563 1.00 60.12 76 ASN A N 1
ATOM 613 C CA . ASN A 1 76 ? 4.034 12.735 -19.947 1.00 60.12 76 ASN A CA 1
ATOM 614 C C . ASN A 1 76 ? 5.337 13.554 -20.106 1.00 60.12 76 ASN A C 1
ATOM 616 O O . ASN A 1 76 ? 5.372 14.569 -20.803 1.00 60.12 76 ASN A O 1
ATOM 620 N N . GLY A 1 77 ? 6.404 13.127 -19.420 1.00 57.16 77 GLY A N 1
ATOM 621 C CA . GLY A 1 77 ? 7.684 13.836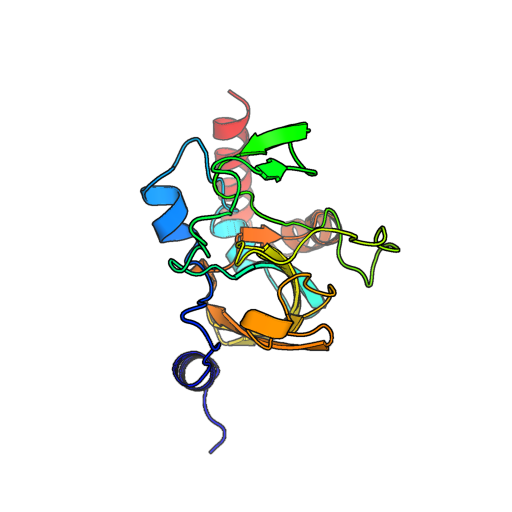 -19.343 1.00 57.16 77 GLY A CA 1
ATOM 622 C C . GLY A 1 77 ? 8.908 12.916 -19.392 1.00 57.16 77 GLY A C 1
ATOM 623 O O . GLY A 1 77 ? 8.792 11.691 -19.315 1.00 57.16 77 GLY A O 1
ATOM 624 N N . GLU A 1 78 ? 10.092 13.520 -19.529 1.00 62.41 78 GLU A N 1
ATOM 625 C CA . GLU A 1 78 ? 11.378 12.822 -19.407 1.00 62.41 78 GLU A CA 1
ATOM 626 C C . GLU A 1 78 ? 11.686 12.543 -17.929 1.00 62.41 78 GLU A C 1
ATOM 628 O O . GLU A 1 78 ? 11.717 13.461 -17.112 1.00 62.41 78 GLU A O 1
ATOM 633 N N . ALA A 1 79 ? 11.954 11.285 -17.589 1.00 59.47 79 ALA A N 1
ATOM 634 C CA . ALA A 1 79 ? 12.333 10.854 -16.249 1.00 59.47 79 ALA A CA 1
ATOM 635 C C . ALA A 1 79 ? 13.481 9.848 -16.324 1.00 59.47 79 ALA A C 1
ATOM 637 O O . ALA A 1 79 ? 13.498 8.971 -17.184 1.00 59.47 79 ALA A O 1
ATOM 638 N N . THR A 1 80 ? 14.443 9.939 -15.412 1.00 58.84 80 THR A N 1
ATOM 639 C CA . THR A 1 80 ? 15.541 8.965 -15.329 1.00 58.84 80 THR A CA 1
ATOM 640 C C . THR A 1 80 ? 15.093 7.669 -14.650 1.00 58.84 80 THR A C 1
ATOM 642 O O . THR A 1 80 ? 15.553 6.610 -15.047 1.00 58.84 80 THR A O 1
ATOM 645 N N . LYS A 1 81 ? 14.136 7.730 -13.711 1.00 67.50 81 LYS A N 1
ATOM 646 C CA . LYS A 1 81 ? 13.522 6.576 -13.027 1.00 67.50 81 LYS A CA 1
ATOM 647 C C . LYS A 1 81 ? 12.031 6.851 -12.744 1.00 67.50 81 LYS A C 1
ATOM 649 O O . LYS A 1 81 ? 11.707 7.345 -11.667 1.00 67.50 81 LYS A O 1
ATOM 654 N N . PRO A 1 82 ? 11.121 6.648 -13.713 1.00 72.25 82 PRO A N 1
ATOM 655 C CA . PRO A 1 82 ? 9.693 6.830 -13.467 1.00 72.25 82 PRO A CA 1
ATOM 656 C C . PRO A 1 82 ? 9.154 5.762 -12.508 1.00 72.25 82 PRO A C 1
ATOM 658 O O . PRO A 1 82 ? 9.686 4.656 -12.443 1.00 72.25 82 PRO A O 1
ATOM 661 N N . VAL A 1 83 ? 8.085 6.110 -11.792 1.00 79.62 83 VAL A N 1
ATOM 662 C CA . VAL A 1 83 ? 7.298 5.166 -10.992 1.00 79.62 83 VAL A CA 1
ATOM 663 C C . VAL A 1 83 ? 6.066 4.777 -11.798 1.00 79.62 83 VAL A C 1
ATOM 665 O O . VAL A 1 83 ? 5.356 5.642 -12.322 1.00 79.62 83 VAL A O 1
ATOM 668 N N . LEU A 1 84 ? 5.847 3.475 -11.938 1.00 85.56 84 LEU A N 1
ATOM 669 C CA . LEU A 1 84 ? 4.649 2.921 -12.560 1.00 85.56 84 LEU A CA 1
ATOM 670 C C . LEU A 1 84 ? 3.507 2.932 -11.552 1.00 85.56 84 LEU A C 1
ATOM 672 O O . LEU A 1 84 ? 3.744 2.771 -10.364 1.00 85.56 84 LEU A O 1
ATOM 676 N N . SER A 1 85 ? 2.275 3.148 -12.001 1.00 86.75 85 SER A N 1
ATOM 677 C CA . SER A 1 85 ? 1.131 3.158 -11.093 1.00 86.75 85 SER A CA 1
ATOM 678 C C . SER A 1 85 ? -0.172 2.801 -11.793 1.00 86.75 85 SER A C 1
ATOM 680 O O . SER A 1 85 ? -0.295 2.881 -13.022 1.00 86.75 85 SER A O 1
ATOM 682 N N . HIS A 1 86 ? -1.167 2.437 -10.986 1.00 84.94 86 HIS A N 1
ATOM 683 C CA . HIS A 1 86 ? -2.538 2.204 -11.418 1.00 84.94 86 HIS A CA 1
ATOM 684 C C . HIS A 1 86 ? -3.478 3.204 -10.759 1.00 84.94 86 HIS A C 1
ATOM 686 O O . HIS A 1 86 ? -3.514 3.330 -9.542 1.00 84.94 86 HIS A O 1
ATOM 692 N N . THR A 1 87 ? -4.332 3.859 -11.548 1.00 86.25 87 THR A N 1
ATOM 693 C CA . THR A 1 87 ? -5.325 4.793 -10.991 1.00 86.25 87 THR A CA 1
ATOM 694 C C . THR A 1 87 ? -6.360 4.090 -10.107 1.00 86.25 87 THR A C 1
ATOM 696 O O . THR A 1 87 ? -6.911 4.711 -9.202 1.00 86.25 87 THR A O 1
ATOM 699 N N . HIS A 1 88 ? -6.639 2.807 -10.366 1.00 91.19 88 HIS A N 1
ATOM 700 C CA . HIS A 1 88 ? -7.676 2.049 -9.671 1.00 91.19 88 HIS A CA 1
ATOM 701 C C . HIS A 1 88 ? -7.274 0.585 -9.426 1.00 91.19 88 HIS A C 1
ATOM 703 O O . HIS A 1 88 ? -6.491 0.022 -10.197 1.00 91.19 88 HIS A O 1
ATOM 709 N N . PRO A 1 89 ? -7.873 -0.067 -8.415 1.00 94.31 89 PRO A N 1
ATOM 710 C CA . PRO A 1 89 ? -7.877 -1.520 -8.295 1.00 94.31 89 PRO A CA 1
ATOM 711 C C . PRO A 1 89 ? -8.474 -2.175 -9.555 1.00 94.31 89 PRO A C 1
ATOM 713 O O . PRO A 1 89 ? -9.493 -1.715 -10.082 1.00 94.31 89 PRO A O 1
ATOM 716 N N . ALA A 1 90 ? -7.869 -3.269 -10.022 1.00 93.44 90 ALA A N 1
ATOM 717 C CA . ALA A 1 90 ? -8.334 -4.049 -11.169 1.00 93.44 90 ALA A CA 1
ATOM 718 C C . ALA A 1 90 ? -9.715 -4.671 -10.922 1.00 93.44 90 ALA A C 1
ATOM 720 O O . ALA A 1 90 ? -10.485 -4.866 -11.862 1.00 93.44 90 ALA A O 1
ATOM 721 N N . THR A 1 91 ? -10.039 -4.965 -9.659 1.00 94.38 91 THR A N 1
ATOM 722 C CA . THR A 1 91 ? -11.362 -5.464 -9.265 1.00 94.38 91 THR A CA 1
ATOM 723 C C . THR A 1 91 ? -12.464 -4.430 -9.513 1.00 94.38 91 THR A C 1
ATOM 725 O O . THR A 1 91 ? -13.604 -4.803 -9.788 1.00 94.38 91 THR A O 1
ATOM 728 N N . LEU A 1 92 ? -12.153 -3.133 -9.425 1.00 92.25 92 LEU A N 1
ATOM 729 C CA . LEU A 1 92 ? -13.153 -2.072 -9.558 1.00 92.25 92 LEU A CA 1
ATOM 730 C C . LEU A 1 92 ? -13.345 -1.625 -11.005 1.00 92.25 92 LEU A C 1
ATOM 732 O O . LEU A 1 92 ? -14.477 -1.365 -11.417 1.00 92.25 92 LEU A O 1
ATOM 736 N N . LEU A 1 93 ? -12.259 -1.515 -11.773 1.00 88.88 93 LEU A N 1
ATOM 737 C CA . LEU A 1 93 ? -12.296 -1.029 -13.149 1.00 88.88 93 LEU A CA 1
ATOM 738 C C . LEU A 1 93 ? -11.305 -1.792 -14.040 1.00 88.88 93 LEU A C 1
ATOM 740 O O . LEU A 1 93 ? -10.194 -2.093 -13.602 1.00 88.88 93 LEU A O 1
ATOM 744 N N . PRO A 1 94 ? -11.659 -2.052 -15.316 1.00 84.19 94 PRO A N 1
ATOM 745 C CA . PRO A 1 94 ? -10.712 -2.591 -16.280 1.00 84.19 94 PRO A CA 1
ATOM 746 C C . PRO A 1 94 ? -9.494 -1.680 -16.413 1.00 84.19 94 PRO A C 1
ATOM 748 O O . PRO A 1 94 ? -9.625 -0.477 -16.648 1.00 84.19 94 PRO A O 1
ATOM 751 N N . LEU A 1 95 ? -8.309 -2.269 -16.305 1.00 82.50 95 LEU A N 1
ATOM 752 C CA . LEU A 1 95 ? -7.060 -1.540 -16.453 1.00 82.50 95 LEU A CA 1
ATOM 753 C C . LEU A 1 95 ? -6.661 -1.440 -17.928 1.00 82.50 95 LEU A C 1
ATOM 755 O O . LEU A 1 95 ? -6.868 -2.392 -18.691 1.00 82.50 95 LEU A O 1
ATOM 759 N N . PRO A 1 96 ? -6.067 -0.313 -18.353 1.00 78.31 96 PRO A N 1
ATOM 760 C CA . PRO A 1 96 ? -5.469 -0.225 -19.673 1.00 78.31 96 PRO A CA 1
ATOM 761 C C . PRO A 1 96 ? -4.330 -1.241 -19.801 1.00 78.31 96 PRO A C 1
ATOM 763 O O . PRO A 1 96 ? -3.651 -1.573 -18.830 1.00 78.31 96 PRO A O 1
ATOM 766 N N . LYS A 1 97 ? -4.087 -1.717 -21.025 1.00 73.44 97 LYS A N 1
ATOM 767 C CA . LYS A 1 97 ? -2.927 -2.565 -21.296 1.00 73.44 97 LYS A CA 1
ATOM 768 C C . LYS A 1 97 ? -1.651 -1.752 -21.064 1.00 73.44 97 LYS A C 1
ATOM 770 O O . LYS A 1 97 ? -1.445 -0.740 -21.730 1.00 73.44 97 LYS A O 1
ATOM 775 N N . GLN A 1 98 ? -0.791 -2.221 -20.168 1.00 70.25 98 GLN A N 1
ATOM 776 C CA . GLN A 1 98 ? 0.538 -1.653 -19.971 1.00 70.25 98 GLN A CA 1
ATOM 777 C C . GLN A 1 98 ? 1.499 -2.275 -20.991 1.00 70.25 98 GLN A C 1
ATOM 779 O O . GLN A 1 98 ? 1.784 -3.470 -20.950 1.00 70.25 98 GLN A O 1
ATOM 784 N N . ASP A 1 99 ? 1.945 -1.466 -21.950 1.00 72.12 99 ASP A N 1
ATOM 785 C CA . ASP A 1 99 ? 2.969 -1.820 -22.940 1.00 72.12 99 ASP A CA 1
ATOM 786 C C . ASP A 1 99 ? 4.170 -0.894 -22.728 1.00 72.12 99 ASP A C 1
ATOM 788 O O . ASP A 1 99 ? 4.392 0.072 -23.460 1.00 72.12 99 ASP A O 1
ATOM 792 N N . VAL A 1 100 ? 4.862 -1.120 -21.612 1.00 73.50 100 VAL A N 1
ATOM 793 C CA . VAL A 1 100 ? 6.020 -0.333 -21.180 1.00 73.50 100 VAL A CA 1
ATOM 794 C C . VAL A 1 100 ? 7.247 -1.247 -21.083 1.00 73.50 100 VAL A C 1
ATOM 796 O O . VAL A 1 100 ? 7.117 -2.417 -20.715 1.00 73.50 100 VAL A O 1
ATOM 799 N N . PRO A 1 101 ? 8.446 -0.764 -21.449 1.00 70.75 101 PRO A N 1
ATOM 800 C CA . PRO A 1 101 ? 9.654 -1.573 -21.377 1.00 70.75 101 PRO A CA 1
ATOM 801 C C . PRO A 1 101 ? 10.063 -1.814 -19.919 1.00 70.75 101 PRO A C 1
ATOM 803 O O . PRO A 1 101 ? 10.168 -0.864 -19.150 1.00 70.75 101 PRO A O 1
ATOM 806 N N . SER A 1 102 ? 10.364 -3.069 -19.582 1.00 73.00 102 SER A N 1
ATOM 807 C CA . SER A 1 102 ? 10.943 -3.450 -18.287 1.00 73.00 102 SER A CA 1
ATOM 808 C C . SER A 1 102 ? 12.352 -2.868 -18.143 1.00 73.00 102 SER A C 1
ATOM 810 O O . SER A 1 102 ? 13.209 -3.068 -19.010 1.00 73.00 102 SER A O 1
ATOM 812 N N . ARG A 1 103 ? 12.576 -2.097 -17.078 1.00 76.56 103 ARG A N 1
ATOM 813 C CA . ARG A 1 103 ? 13.819 -1.360 -16.792 1.00 76.56 103 ARG A CA 1
ATOM 814 C C . ARG A 1 103 ? 14.211 -1.363 -15.311 1.00 76.56 103 ARG A C 1
ATOM 816 O O . ARG A 1 103 ? 15.200 -0.725 -14.949 1.00 76.56 103 ARG A O 1
ATOM 823 N N . GLY A 1 104 ? 13.482 -2.085 -14.466 1.00 77.56 104 GLY A N 1
ATOM 824 C CA . GLY A 1 104 ? 13.737 -2.106 -13.028 1.00 77.56 104 GLY A CA 1
ATOM 825 C C . GLY A 1 104 ? 13.152 -0.884 -12.323 1.00 77.56 104 GLY A C 1
ATOM 826 O O . GLY A 1 104 ? 13.800 -0.284 -11.466 1.00 77.56 104 GLY A O 1
ATOM 827 N N . TRP A 1 105 ? 11.970 -0.442 -12.751 1.00 83.69 105 TRP A N 1
ATOM 828 C CA . TRP A 1 105 ? 11.279 0.686 -12.129 1.00 83.69 105 TRP A CA 1
ATOM 829 C C . TRP A 1 105 ? 10.575 0.273 -10.835 1.00 83.69 105 TRP A C 1
ATOM 831 O O . TRP A 1 105 ? 10.294 -0.908 -10.619 1.00 83.69 105 TRP A O 1
ATOM 841 N N . GLY A 1 106 ? 10.327 1.262 -9.975 1.00 88.75 106 GLY A N 1
ATOM 842 C CA . GLY A 1 106 ? 9.409 1.110 -8.853 1.00 88.75 106 GLY A CA 1
ATOM 843 C C . GLY A 1 106 ? 7.964 1.177 -9.342 1.00 88.75 106 GLY A C 1
ATOM 844 O O . GLY A 1 106 ? 7.677 1.812 -10.363 1.00 88.75 106 GLY A O 1
ATOM 845 N N . GLU A 1 107 ? 7.060 0.533 -8.616 1.00 92.12 107 GLU A N 1
ATOM 846 C CA . GLU A 1 107 ? 5.655 0.422 -8.999 1.00 92.12 107 GLU A CA 1
ATOM 847 C C . GLU A 1 107 ? 4.736 0.585 -7.782 1.00 92.12 107 GLU A C 1
ATOM 849 O O . GL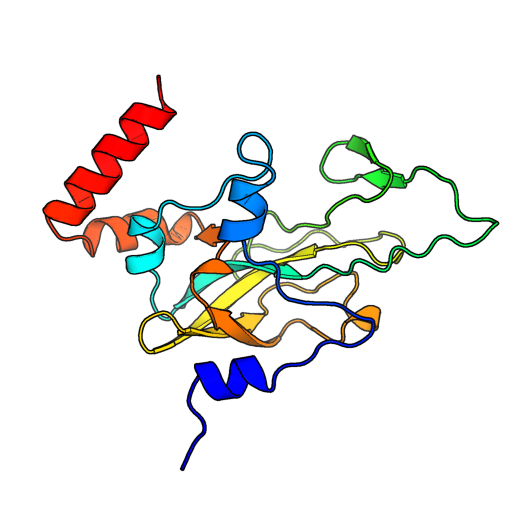U A 1 107 ? 4.931 -0.061 -6.750 1.00 92.12 107 GLU A O 1
ATOM 854 N N . ASP A 1 108 ? 3.751 1.472 -7.920 1.00 94.56 108 ASP A N 1
ATOM 855 C CA . ASP A 1 108 ? 2.606 1.632 -7.028 1.00 94.56 108 ASP A CA 1
ATOM 856 C C . ASP A 1 108 ? 1.493 0.681 -7.468 1.00 94.56 108 ASP A C 1
ATOM 858 O O . ASP A 1 108 ? 1.119 0.634 -8.646 1.00 94.56 108 ASP A O 1
ATOM 862 N N . PHE A 1 109 ? 0.939 -0.071 -6.525 1.00 96.44 109 PHE A N 1
ATOM 863 C CA . PHE A 1 109 ? -0.060 -1.091 -6.812 1.00 96.44 109 PHE A CA 1
ATOM 864 C C . PHE A 1 109 ? -1.102 -1.199 -5.703 1.00 96.44 109 PHE A C 1
ATOM 866 O O . PHE A 1 109 ? -0.833 -0.977 -4.520 1.00 96.44 109 PHE A O 1
ATOM 873 N N . TRP A 1 110 ? -2.313 -1.582 -6.101 1.00 98.06 110 TRP A N 1
ATOM 874 C CA . TRP A 1 110 ? -3.428 -1.800 -5.196 1.00 98.06 110 TRP A CA 1
ATOM 875 C C . TRP A 1 110 ? -3.395 -3.207 -4.605 1.00 98.06 110 TRP A C 1
ATOM 877 O O . TRP A 1 110 ? -3.162 -4.203 -5.296 1.00 98.06 110 TRP A O 1
ATOM 887 N N . VAL A 1 111 ? -3.701 -3.280 -3.316 1.00 98.50 111 VAL A N 1
ATOM 888 C CA . VAL A 1 111 ? -3.828 -4.501 -2.526 1.00 98.50 111 VAL A CA 1
ATOM 889 C C . VAL A 1 111 ? -5.177 -4.480 -1.831 1.00 98.50 111 VAL A C 1
ATOM 891 O O . VAL A 1 111 ? -5.591 -3.460 -1.279 1.00 98.50 111 VAL A O 1
ATOM 894 N N . ARG A 1 112 ? -5.868 -5.617 -1.825 1.00 98.62 112 ARG A N 1
ATOM 895 C CA . ARG A 1 112 ? -7.091 -5.800 -1.046 1.00 98.62 112 ARG A CA 1
ATOM 896 C C . ARG A 1 112 ? -6.748 -6.419 0.303 1.00 98.62 112 ARG A C 1
ATOM 898 O O . ARG A 1 112 ? -6.228 -7.531 0.353 1.00 98.62 112 ARG A O 1
ATOM 905 N N . VAL A 1 113 ? -7.069 -5.731 1.394 1.00 98.62 113 VAL A N 1
ATOM 906 C CA . VAL A 1 113 ? -6.816 -6.218 2.758 1.00 98.62 113 VAL A CA 1
ATOM 907 C C . VAL A 1 113 ? -7.657 -7.466 3.029 1.00 98.62 113 VAL A C 1
ATOM 909 O O . VAL A 1 113 ? -8.871 -7.472 2.823 1.00 98.62 113 VAL A O 1
ATOM 912 N N . THR A 1 114 ? -7.015 -8.522 3.519 1.00 98.56 114 THR A N 1
ATOM 913 C CA . THR A 1 114 ? -7.646 -9.812 3.851 1.00 98.56 114 THR A CA 1
ATOM 914 C C . THR A 1 114 ? -7.553 -10.157 5.331 1.00 98.56 114 THR A C 1
ATOM 916 O O . THR A 1 114 ? -8.412 -10.873 5.839 1.00 98.56 114 THR A O 1
ATOM 919 N N . GLU A 1 115 ? -6.557 -9.615 6.030 1.00 98.38 115 GLU A N 1
ATOM 920 C CA . GLU A 1 115 ? -6.356 -9.794 7.466 1.00 98.38 115 GLU A CA 1
ATOM 921 C C . GLU A 1 115 ? -5.689 -8.549 8.054 1.00 98.38 115 GLU A C 1
ATOM 923 O O . GLU A 1 115 ? -4.920 -7.868 7.368 1.00 98.38 115 GLU A O 1
ATOM 928 N N . ARG A 1 116 ? -5.976 -8.273 9.328 1.00 97.62 116 ARG A N 1
ATOM 929 C CA . ARG A 1 116 ? -5.342 -7.216 10.115 1.00 97.62 116 ARG A CA 1
ATOM 930 C C . ARG A 1 116 ? -5.104 -7.710 11.539 1.00 97.62 116 ARG A C 1
ATOM 932 O O . ARG A 1 116 ? -6.035 -8.210 12.168 1.00 97.62 116 ARG A O 1
ATOM 939 N N . ASP A 1 117 ? -3.896 -7.495 12.041 1.00 97.25 117 ASP A N 1
ATOM 940 C CA . ASP A 1 117 ? -3.499 -7.705 13.434 1.00 97.25 117 ASP A CA 1
ATOM 941 C C . ASP A 1 117 ? -2.749 -6.461 13.929 1.00 97.25 117 ASP A C 1
ATOM 943 O O . ASP A 1 117 ? -1.583 -6.239 13.602 1.00 97.25 117 ASP A O 1
ATOM 947 N N . GLY A 1 118 ? -3.459 -5.591 14.654 1.00 95.38 118 GLY A N 1
ATOM 948 C CA . GLY A 1 118 ? -2.941 -4.283 15.057 1.00 95.38 118 GLY A CA 1
ATOM 949 C C . GLY A 1 118 ? -2.557 -3.414 13.854 1.00 95.38 118 GLY A C 1
ATOM 950 O O . GLY A 1 118 ? -3.423 -2.997 13.077 1.00 95.38 118 GLY A O 1
ATOM 951 N N . GLU A 1 119 ? -1.261 -3.138 13.732 1.00 97.00 119 GLU A N 1
ATOM 952 C CA . GLU A 1 119 ? -0.637 -2.315 12.684 1.00 97.00 119 GLU A CA 1
ATOM 953 C C . GLU A 1 119 ? -0.114 -3.160 11.504 1.00 97.00 119 GLU A C 1
ATOM 955 O O . GLU A 1 119 ? 0.402 -2.625 10.523 1.00 97.00 119 GLU A O 1
ATOM 960 N N . TRP A 1 120 ? -0.265 -4.487 11.574 1.00 98.19 120 TRP A N 1
ATOM 961 C CA . TRP A 1 120 ? 0.168 -5.429 10.545 1.00 98.19 120 TRP A CA 1
ATOM 962 C C . TRP A 1 120 ? -1.004 -5.940 9.716 1.00 98.19 120 TRP A C 1
ATOM 964 O O . TRP A 1 120 ? -2.093 -6.211 10.229 1.00 98.19 120 TRP A O 1
ATOM 974 N N . PHE A 1 121 ? -0.762 -6.124 8.422 1.00 98.62 121 PHE A N 1
ATOM 975 C CA . PHE A 1 121 ? -1.776 -6.498 7.447 1.00 98.62 121 PHE A CA 1
ATOM 976 C C . PHE A 1 121 ? -1.303 -7.635 6.549 1.00 98.62 121 PHE A C 1
ATOM 978 O O . PHE A 1 121 ? -0.118 -7.771 6.231 1.00 98.62 121 PHE A O 1
ATOM 985 N N . ARG A 1 122 ? -2.282 -8.411 6.087 1.00 98.69 122 ARG A N 1
ATOM 986 C CA . ARG A 1 122 ? -2.175 -9.336 4.958 1.00 98.69 122 ARG A CA 1
ATOM 987 C C . ARG A 1 122 ? -3.118 -8.858 3.870 1.00 98.69 122 ARG A C 1
ATOM 989 O O . ARG A 1 122 ? -4.291 -8.586 4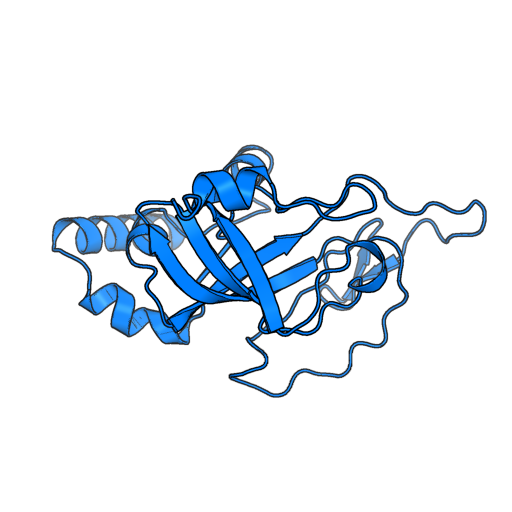.145 1.00 98.69 122 ARG A O 1
ATOM 996 N N . GLY A 1 123 ? -2.673 -8.846 2.626 1.00 98.50 123 GLY A N 1
ATOM 997 C CA . GLY A 1 123 ? -3.541 -8.528 1.502 1.00 98.50 123 GLY A CA 1
ATOM 998 C C . GLY A 1 123 ? -3.217 -9.319 0.249 1.00 98.50 123 GLY A C 1
ATOM 999 O O . GLY A 1 123 ? -2.124 -9.863 0.116 1.00 98.50 123 GLY A O 1
ATOM 1000 N N . ASP A 1 124 ? -4.192 -9.374 -0.651 1.00 98.62 124 ASP A N 1
ATOM 1001 C CA . ASP A 1 124 ? -4.021 -9.947 -1.982 1.00 98.62 124 ASP A CA 1
ATOM 1002 C C . ASP A 1 124 ? -3.703 -8.809 -2.964 1.00 98.62 124 ASP A C 1
ATOM 1004 O O . ASP A 1 124 ? -4.410 -7.794 -2.985 1.00 98.62 124 ASP A O 1
ATOM 1008 N N . VAL A 1 125 ? -2.668 -8.971 -3.785 1.00 98.38 125 VAL A N 1
ATOM 1009 C CA . VAL A 1 125 ? -2.313 -8.021 -4.847 1.00 98.38 125 VAL A CA 1
ATOM 1010 C C . VAL A 1 125 ? -3.444 -7.961 -5.869 1.00 98.38 125 VAL A C 1
ATOM 1012 O O . VAL A 1 125 ? -3.798 -8.967 -6.483 1.00 98.38 125 VAL A O 1
ATOM 1015 N N . ASP A 1 126 ? -4.021 -6.780 -6.070 1.00 97.62 126 ASP A N 1
ATOM 1016 C CA . ASP A 1 126 ? -5.203 -6.620 -6.913 1.00 97.62 126 ASP A CA 1
ATOM 1017 C C . ASP A 1 126 ? -4.850 -6.296 -8.368 1.00 97.62 126 ASP A C 1
ATOM 1019 O O . ASP A 1 126 ? -5.554 -6.733 -9.278 1.00 97.62 126 ASP A O 1
ATOM 1023 N N . ASN A 1 127 ? -3.751 -5.577 -8.620 1.00 94.44 127 ASN A N 1
ATOM 1024 C CA . ASN A 1 127 ? -3.317 -5.234 -9.977 1.00 94.44 127 ASN A CA 1
ATOM 1025 C C . ASN A 1 127 ? -2.281 -6.217 -10.551 1.00 94.44 127 ASN A C 1
ATOM 1027 O O . ASN A 1 127 ? -1.502 -6.802 -9.803 1.00 94.44 127 ASN A O 1
ATOM 1031 N N . PRO A 1 128 ? -2.215 -6.382 -11.883 1.00 93.25 128 PRO A N 1
ATOM 1032 C CA . PRO A 1 128 ? -1.014 -6.894 -12.530 1.00 93.25 128 PRO A CA 1
ATOM 1033 C C . PRO A 1 128 ? 0.107 -5.852 -12.447 1.00 93.25 128 PRO A C 1
ATOM 1035 O O . PRO A 1 128 ? -0.119 -4.708 -12.817 1.00 93.25 128 PRO A O 1
ATOM 1038 N N . LEU A 1 129 ? 1.299 -6.262 -12.010 1.00 92.44 129 LEU A N 1
ATOM 1039 C CA . LEU A 1 129 ? 2.488 -5.406 -11.990 1.00 92.44 129 LEU A CA 1
ATOM 1040 C C . LEU A 1 129 ? 3.301 -5.599 -13.274 1.00 92.44 129 LEU A C 1
ATOM 1042 O O . LEU A 1 129 ? 3.482 -6.724 -13.756 1.00 92.44 129 LEU A O 1
ATOM 1046 N N . VAL A 1 130 ? 3.812 -4.505 -13.825 1.00 89.38 130 VAL A N 1
ATOM 1047 C CA . VAL A 1 130 ? 4.640 -4.493 -15.036 1.00 89.38 130 VAL A CA 1
ATOM 1048 C C . VAL A 1 130 ? 5.959 -5.214 -14.802 1.00 89.38 130 VAL A C 1
ATOM 1050 O O . VAL A 1 130 ? 6.380 -6.030 -15.627 1.00 89.38 130 VAL A O 1
ATOM 1053 N N . GLU A 1 131 ? 6.615 -4.918 -13.682 1.00 88.50 131 GLU A N 1
ATOM 1054 C CA . GLU A 1 131 ? 7.955 -5.423 -13.373 1.00 88.50 131 GLU A CA 1
ATOM 1055 C C . GLU A 1 131 ? 7.915 -6.762 -12.623 1.00 88.50 131 GLU A C 1
ATOM 1057 O O . GLU A 1 131 ? 8.942 -7.232 -12.132 1.00 88.50 131 GLU A O 1
ATOM 1062 N N . ALA A 1 132 ? 6.759 -7.444 -12.607 1.00 91.44 132 ALA A N 1
ATOM 1063 C CA . ALA A 1 132 ? 6.528 -8.691 -11.871 1.00 91.44 132 ALA A CA 1
ATOM 1064 C C . ALA A 1 132 ? 7.581 -9.778 -12.121 1.00 91.44 132 ALA A C 1
ATOM 1066 O O . ALA A 1 132 ? 7.887 -10.568 -11.237 1.00 91.44 132 ALA A O 1
ATOM 1067 N N . ARG A 1 133 ? 8.207 -9.810 -13.302 1.00 90.25 133 ARG A N 1
ATOM 1068 C CA . ARG A 1 133 ? 9.290 -10.764 -13.604 1.00 90.25 133 ARG A CA 1
ATOM 1069 C C . ARG A 1 133 ? 10.601 -10.481 -12.865 1.00 90.25 133 ARG A C 1
ATOM 1071 O O . ARG A 1 133 ? 11.437 -11.374 -12.780 1.00 90.25 133 ARG A O 1
ATOM 1078 N N . LEU A 1 134 ? 10.811 -9.256 -12.387 1.00 89.94 134 LEU A N 1
ATOM 1079 C CA . LEU A 1 134 ? 12.011 -8.843 -11.661 1.00 89.94 134 LEU A CA 1
ATOM 1080 C C . LEU A 1 134 ? 11.861 -9.031 -10.151 1.00 89.94 134 LEU A C 1
ATOM 1082 O O . LEU A 1 134 ? 12.842 -9.367 -9.495 1.00 89.94 134 LEU A O 1
ATOM 1086 N N . HIS A 1 135 ? 10.668 -8.835 -9.601 1.00 93.12 135 HIS A N 1
ATOM 1087 C CA . HIS A 1 135 ? 10.423 -8.925 -8.157 1.00 93.12 135 HIS A CA 1
ATOM 1088 C C . HIS A 1 135 ? 9.493 -10.079 -7.756 1.00 93.12 135 HIS A C 1
ATOM 1090 O O . HIS A 1 135 ? 9.207 -10.246 -6.576 1.00 93.12 135 HIS A O 1
ATOM 1096 N N . GLU A 1 136 ? 9.036 -10.878 -8.723 1.00 95.12 136 GLU A N 1
ATOM 1097 C CA . GLU A 1 136 ? 8.201 -12.076 -8.542 1.00 95.12 136 GLU A CA 1
ATOM 1098 C C . GLU A 1 136 ? 6.899 -11.843 -7.756 1.00 95.12 136 GLU A C 1
ATOM 1100 O O . GLU A 1 136 ? 6.354 -12.779 -7.184 1.00 95.12 136 GLU A O 1
ATOM 1105 N N . LEU A 1 137 ? 6.383 -10.608 -7.762 1.00 96.75 137 LEU A N 1
ATOM 1106 C CA . LEU A 1 137 ? 5.092 -10.258 -7.163 1.00 96.75 137 LEU A CA 1
ATOM 1107 C C . LEU A 1 137 ? 4.055 -10.102 -8.275 1.00 96.75 137 LEU A C 1
ATOM 1109 O O . LEU A 1 137 ? 4.153 -9.182 -9.090 1.00 96.75 137 LEU A O 1
ATOM 1113 N N . TYR A 1 138 ? 3.084 -11.007 -8.316 1.00 96.94 138 TYR A N 1
ATOM 1114 C CA . TYR A 1 138 ? 2.051 -11.080 -9.342 1.00 96.94 138 TYR A CA 1
ATOM 1115 C C . TYR A 1 138 ? 0.664 -10.757 -8.779 1.00 96.94 138 TYR A C 1
ATOM 1117 O O . TYR A 1 138 ? 0.410 -10.811 -7.578 1.00 96.94 138 TYR A O 1
ATOM 1125 N N . GLN A 1 139 ? -0.271 -10.451 -9.679 1.00 96.62 139 GLN A N 1
ATOM 1126 C CA . GLN A 1 139 ? -1.678 -10.301 -9.319 1.00 96.62 139 GLN A CA 1
ATOM 1127 C C . GLN A 1 139 ? -2.205 -11.572 -8.638 1.00 96.62 139 GLN A C 1
ATOM 1129 O O . GLN A 1 139 ? -2.042 -12.676 -9.159 1.00 96.62 139 GLN A O 1
ATOM 1134 N N . GLY A 1 140 ? -2.896 -11.400 -7.514 1.00 97.50 140 GLY A N 1
ATOM 1135 C CA . GLY A 1 140 ? -3.442 -12.477 -6.693 1.00 97.50 140 GLY A CA 1
ATOM 1136 C C . GLY A 1 140 ? -2.460 -13.058 -5.677 1.00 97.50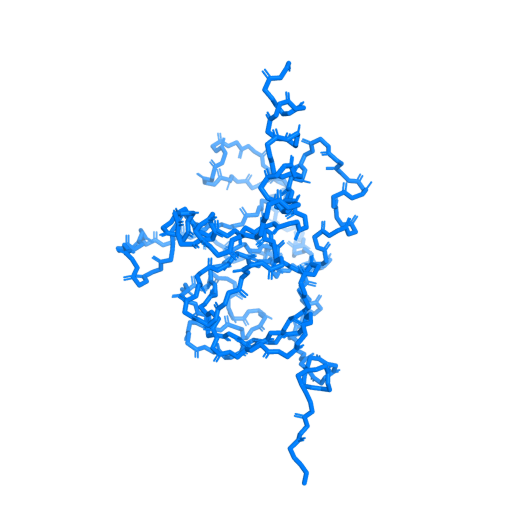 140 GLY A C 1
ATOM 1137 O O . GLY A 1 140 ? -2.892 -13.839 -4.828 1.00 97.50 140 GLY A O 1
ATOM 1138 N N . ASP A 1 141 ? -1.181 -12.676 -5.721 1.00 98.31 141 ASP A N 1
ATOM 1139 C CA . ASP A 1 141 ? -0.225 -13.068 -4.691 1.00 98.31 141 ASP A CA 1
ATOM 1140 C C . ASP A 1 141 ? -0.548 -12.395 -3.358 1.00 98.31 141 ASP A C 1
ATOM 1142 O O . ASP A 1 141 ? -1.188 -11.344 -3.284 1.00 98.31 141 ASP A O 1
ATOM 1146 N N . VAL A 1 142 ? -0.079 -13.026 -2.286 1.00 98.44 142 VAL A N 1
ATOM 1147 C CA . VAL A 1 142 ? -0.239 -12.524 -0.925 1.00 98.44 142 VAL A CA 1
ATOM 1148 C C . VAL A 1 142 ? 0.951 -11.648 -0.576 1.00 98.44 142 VAL A C 1
ATOM 1150 O O . VAL A 1 142 ? 2.097 -12.045 -0.777 1.00 98.44 142 VAL A O 1
ATOM 1153 N N . VAL A 1 143 ? 0.668 -10.494 0.017 1.00 98.44 143 VAL A N 1
ATOM 1154 C CA . VAL A 1 143 ? 1.670 -9.584 0.559 1.00 98.44 143 VAL A CA 1
ATOM 1155 C C . VAL A 1 143 ? 1.361 -9.248 2.016 1.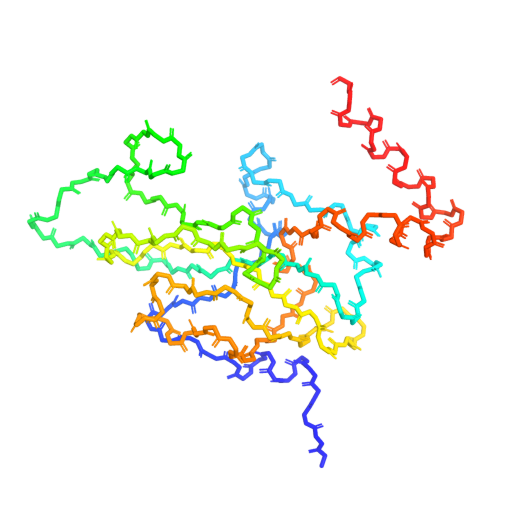00 98.44 143 VAL A C 1
ATOM 1157 O O . VAL A 1 143 ? 0.206 -9.053 2.406 1.00 98.44 143 VAL A O 1
ATOM 1160 N N . PHE A 1 144 ? 2.415 -9.177 2.820 1.00 98.62 144 PHE A N 1
ATOM 1161 C CA . PHE A 1 144 ? 2.391 -8.734 4.210 1.00 98.62 144 PHE A CA 1
ATOM 1162 C C . PHE A 1 144 ? 3.006 -7.344 4.309 1.00 98.62 144 PHE A C 1
ATOM 1164 O O . PHE A 1 144 ? 3.960 -7.045 3.585 1.00 98.62 144 PHE A O 1
ATOM 1171 N N . PHE A 1 145 ? 2.466 -6.493 5.181 1.00 98.62 145 PHE A N 1
ATOM 1172 C CA . PHE A 1 145 ? 2.934 -5.115 5.337 1.00 98.62 145 PHE A CA 1
ATOM 1173 C C . PHE A 1 145 ? 2.518 -4.497 6.680 1.00 98.62 145 PHE A C 1
ATOM 1175 O O . PHE A 1 145 ? 1.521 -4.891 7.281 1.00 98.62 145 PHE A O 1
ATOM 1182 N N . HIS A 1 146 ? 3.298 -3.514 7.132 1.00 98.38 146 HIS A N 1
ATOM 1183 C CA . HIS A 1 146 ? 2.968 -2.606 8.243 1.00 98.38 146 HIS A CA 1
ATOM 1184 C C . HIS A 1 146 ? 2.147 -1.400 7.750 1.00 98.38 146 HIS A C 1
ATOM 1186 O O . HIS A 1 146 ? 2.274 -1.035 6.578 1.00 98.38 146 HIS A O 1
ATOM 1192 N N . GLU A 1 147 ? 1.395 -0.718 8.619 1.00 97.75 147 GLU A N 1
ATOM 1193 C CA . GLU A 1 147 ? 0.643 0.503 8.265 1.00 97.75 147 GLU A CA 1
ATOM 1194 C C . GLU A 1 147 ? 1.511 1.624 7.668 1.00 97.75 147 GLU A C 1
ATOM 1196 O O . GLU A 1 147 ? 1.042 2.431 6.858 1.00 97.75 147 GLU A O 1
ATOM 1201 N N . ASP A 1 148 ? 2.800 1.651 7.999 1.00 98.06 148 ASP A N 1
ATOM 1202 C CA . ASP A 1 148 ? 3.748 2.621 7.443 1.00 98.06 148 ASP A CA 1
ATOM 1203 C C . ASP A 1 148 ? 3.938 2.473 5.932 1.00 98.06 148 ASP A C 1
ATOM 1205 O O . ASP A 1 148 ? 4.221 3.457 5.252 1.00 98.06 148 ASP A O 1
ATOM 1209 N N . HIS A 1 149 ? 3.706 1.279 5.384 1.00 98.25 149 HIS A N 1
ATOM 1210 C CA . HIS A 1 149 ? 3.787 1.024 3.945 1.00 98.25 149 HIS A CA 1
ATOM 1211 C C . HIS A 1 149 ? 2.527 1.471 3.191 1.00 98.25 149 HIS A C 1
ATOM 1213 O O . HIS A 1 149 ? 2.532 1.498 1.965 1.00 98.25 149 HIS A O 1
ATOM 1219 N N . VAL A 1 150 ? 1.439 1.818 3.891 1.00 97.75 150 VAL A N 1
ATOM 1220 C CA . VAL A 1 150 ? 0.194 2.271 3.255 1.00 97.75 150 VAL A CA 1
ATOM 1221 C C . VAL A 1 150 ? 0.384 3.681 2.698 1.00 97.75 150 VAL A C 1
ATOM 1223 O O . VAL A 1 150 ? 0.518 4.647 3.460 1.00 97.75 150 VAL A O 1
ATOM 1226 N N . LEU A 1 151 ? 0.352 3.793 1.369 1.00 96.38 151 LEU A N 1
ATOM 1227 C CA . LEU A 1 151 ? 0.528 5.041 0.615 1.00 96.38 151 LEU A CA 1
ATOM 1228 C C . LEU A 1 151 ? -0.794 5.670 0.175 1.00 96.38 151 LEU A C 1
ATOM 1230 O O . LEU A 1 151 ? -0.872 6.865 -0.092 1.00 96.38 151 LEU A O 1
ATOM 1234 N N . GLY A 1 152 ? -1.860 4.879 0.158 1.00 95.38 152 GLY A N 1
ATOM 1235 C CA . GLY A 1 152 ? -3.177 5.324 -0.262 1.00 95.38 152 GLY A CA 1
ATOM 1236 C C . GLY A 1 152 ? -4.264 4.426 0.299 1.00 95.38 152 GLY A C 1
ATOM 1237 O O . GLY A 1 152 ? -4.059 3.233 0.500 1.00 95.38 152 GLY A O 1
ATOM 1238 N N . VAL A 1 153 ? -5.442 5.000 0.531 1.00 95.75 153 VAL A N 1
ATOM 1239 C CA . VAL A 1 153 ? -6.674 4.242 0.771 1.00 95.75 153 VAL A CA 1
ATOM 1240 C C . VAL A 1 153 ? -7.658 4.628 -0.320 1.00 95.75 153 VAL A C 1
ATOM 1242 O O . VAL A 1 153 ? -7.900 5.818 -0.550 1.00 95.75 153 VAL A O 1
ATOM 1245 N N . HIS A 1 154 ? -8.198 3.640 -1.032 1.00 96.12 154 HIS A N 1
ATOM 1246 C CA . HIS A 1 154 ? -9.013 3.919 -2.206 1.00 96.12 154 HIS A CA 1
ATOM 1247 C C . HIS A 1 154 ? -10.279 4.704 -1.834 1.00 96.12 154 HIS A C 1
ATOM 1249 O O . HIS A 1 154 ? -10.926 4.463 -0.811 1.00 96.12 154 HIS A O 1
ATOM 1255 N N . GLY A 1 155 ? -10.668 5.639 -2.706 1.00 93.56 155 GLY A N 1
ATOM 1256 C CA . GLY A 1 155 ? -11.757 6.582 -2.448 1.00 93.56 155 GLY A CA 1
ATOM 1257 C C . GLY A 1 155 ? -13.122 5.937 -2.183 1.00 93.56 155 GLY A C 1
ATOM 1258 O O . GLY A 1 155 ? -13.965 6.553 -1.534 1.00 93.56 155 GLY A O 1
ATOM 1259 N N . THR A 1 156 ? -13.331 4.695 -2.626 1.00 94.38 156 THR A N 1
ATOM 1260 C CA . THR A 1 156 ? -14.568 3.928 -2.387 1.00 94.38 156 THR A CA 1
ATOM 1261 C C . THR A 1 156 ? -14.823 3.613 -0.920 1.00 94.38 156 THR A C 1
ATOM 1263 O O . THR A 1 156 ? -15.961 3.328 -0.571 1.00 94.38 156 THR A O 1
ATOM 1266 N N . HIS A 1 157 ? -13.799 3.676 -0.066 1.00 95.38 157 HIS A N 1
ATOM 1267 C CA . HIS A 1 157 ? -13.917 3.366 1.362 1.00 95.38 157 HIS A CA 1
ATOM 1268 C C . HIS A 1 157 ? -14.079 4.610 2.238 1.00 95.38 157 HIS A C 1
ATOM 1270 O O . HIS A 1 157 ? -14.237 4.489 3.446 1.00 95.38 157 HIS A O 1
ATOM 1276 N N . ARG A 1 158 ? -14.056 5.820 1.659 1.00 90.62 158 ARG A N 1
ATOM 1277 C CA . ARG A 1 158 ? -14.068 7.077 2.429 1.00 90.62 158 ARG A CA 1
ATOM 1278 C C . ARG A 1 158 ? -15.285 7.209 3.338 1.00 90.62 158 ARG A C 1
ATOM 1280 O O . ARG A 1 158 ? -15.127 7.572 4.496 1.00 90.62 158 ARG A O 1
ATOM 1287 N N . GLU A 1 159 ? -16.478 6.930 2.818 1.00 91.38 159 GLU A N 1
ATOM 1288 C CA . GLU A 1 159 ? -17.716 7.036 3.599 1.00 91.38 159 GLU A CA 1
ATOM 1289 C C . GLU A 1 159 ? -17.721 6.040 4.762 1.00 91.38 159 GLU A C 1
ATOM 1291 O O . GLU A 1 159 ? -17.976 6.420 5.900 1.00 91.38 159 GLU A O 1
ATOM 1296 N N . GLU A 1 160 ? -17.356 4.787 4.491 1.00 93.56 160 GLU A N 1
ATOM 1297 C CA . GLU A 1 160 ? -17.257 3.736 5.505 1.00 93.56 160 GLU A CA 1
ATOM 1298 C C . GLU A 1 160 ? -16.248 4.093 6.604 1.00 93.56 160 GLU A C 1
ATOM 1300 O O . GLU A 1 160 ? -16.556 3.972 7.787 1.00 93.56 160 GLU A O 1
ATOM 1305 N N . ILE A 1 161 ? -15.071 4.594 6.220 1.00 94.00 161 ILE A N 1
ATOM 1306 C CA . ILE A 1 161 ? -14.023 5.031 7.148 1.00 94.00 161 ILE A CA 1
ATOM 1307 C C . ILE A 1 161 ? -14.537 6.138 8.065 1.00 94.00 161 ILE A C 1
ATOM 1309 O O . ILE A 1 161 ? -14.388 6.041 9.278 1.00 94.00 161 ILE A O 1
ATOM 1313 N N . VAL A 1 162 ? -15.176 7.168 7.506 1.00 92.94 162 VAL A N 1
ATOM 1314 C CA . VAL A 1 162 ? -15.714 8.283 8.299 1.00 92.94 162 VAL A CA 1
ATOM 1315 C C . VAL A 1 162 ? -16.821 7.807 9.241 1.00 92.94 162 VAL A C 1
ATOM 1317 O O . VAL A 1 162 ? -16.878 8.251 10.384 1.00 92.94 162 VAL A O 1
ATOM 1320 N N . LEU A 1 163 ? -17.676 6.879 8.803 1.00 92.94 163 LEU A N 1
ATOM 1321 C CA . LEU A 1 163 ? -18.723 6.295 9.649 1.00 92.94 163 LEU A CA 1
ATOM 1322 C C . LEU A 1 163 ? -18.165 5.419 10.783 1.00 92.94 163 LEU A C 1
ATOM 1324 O O . LEU A 1 163 ? -18.841 5.246 11.796 1.00 92.94 163 LEU A O 1
ATOM 1328 N N . GLY A 1 164 ? -16.957 4.871 10.623 1.00 92.56 164 GLY A N 1
ATOM 1329 C CA . GLY A 1 164 ? -16.260 4.082 11.641 1.00 92.56 164 GLY A CA 1
ATOM 1330 C C . GLY A 1 164 ? -15.497 4.906 12.685 1.00 92.56 164 GLY A C 1
ATOM 1331 O O . GLY A 1 164 ? -15.068 4.351 13.698 1.00 92.56 164 GLY A O 1
ATOM 1332 N N . MET A 1 165 ? -15.328 6.213 12.467 1.00 96.19 165 MET A N 1
ATOM 1333 C CA . MET A 1 165 ? -14.563 7.091 13.354 1.00 96.19 165 MET A CA 1
ATOM 1334 C C . MET A 1 165 ? -15.313 7.427 14.644 1.00 96.19 165 MET A C 1
ATOM 1336 O O . MET A 1 165 ? -16.514 7.703 14.647 1.00 96.19 165 MET A O 1
ATOM 1340 N N . ASP A 1 166 ? -14.572 7.479 15.752 1.00 96.25 166 ASP A N 1
ATOM 1341 C CA . ASP A 1 166 ? -15.057 8.125 16.968 1.00 96.25 166 ASP A CA 1
ATOM 1342 C C . ASP A 1 166 ? -14.956 9.661 16.862 1.00 96.25 166 ASP A C 1
ATOM 1344 O O . ASP A 1 166 ? -14.381 10.210 15.921 1.00 96.25 166 ASP A O 1
ATOM 1348 N N . ALA A 1 167 ? -15.522 10.379 17.836 1.00 95.62 167 ALA A N 1
ATOM 1349 C CA . ALA A 1 167 ? -15.527 11.844 17.822 1.00 95.62 167 ALA A CA 1
ATOM 1350 C C . ALA A 1 167 ? -14.112 12.460 17.785 1.00 95.62 167 ALA A C 1
ATOM 1352 O O . ALA A 1 167 ? -13.917 13.494 17.149 1.00 95.62 167 ALA A O 1
ATOM 1353 N N . THR A 1 168 ? -13.134 11.816 18.429 1.00 96.56 168 THR A N 1
ATOM 1354 C CA . THR A 1 168 ? -11.737 12.276 18.466 1.00 96.56 168 THR A CA 1
ATOM 1355 C C . THR A 1 168 ? -11.086 12.124 17.096 1.00 96.56 168 THR A C 1
ATOM 1357 O O . THR A 1 168 ? -10.371 13.014 16.631 1.00 96.56 168 THR A O 1
ATOM 1360 N N . ASP A 1 169 ? -11.344 11.000 16.432 1.00 96.00 169 ASP A N 1
ATOM 1361 C CA . ASP A 1 169 ? -10.824 10.723 15.099 1.00 96.00 169 ASP A CA 1
ATOM 1362 C C . ASP A 1 169 ? -11.446 11.656 14.050 1.00 96.00 169 ASP A C 1
ATOM 1364 O O . ASP A 1 169 ? -10.722 12.180 13.204 1.00 96.00 169 ASP A O 1
ATOM 1368 N N . VAL A 1 170 ? -12.754 11.934 14.135 1.00 94.75 170 VAL A N 1
ATOM 1369 C CA . VAL A 1 170 ? -13.423 12.904 13.247 1.00 94.75 170 VAL A CA 1
ATOM 1370 C C . VAL A 1 170 ? -12.837 14.305 13.425 1.00 94.75 170 VAL A C 1
ATOM 1372 O O . VAL A 1 170 ? -12.532 14.965 12.433 1.00 94.75 170 VAL A O 1
ATOM 1375 N N . GLU A 1 171 ? -12.643 14.762 14.665 1.00 94.69 171 GLU A N 1
ATOM 1376 C CA . GLU A 1 171 ? -12.025 16.066 14.943 1.00 94.69 171 GLU A CA 1
ATOM 1377 C C . GLU A 1 171 ? -10.588 16.132 14.405 1.00 94.69 171 GLU A C 1
ATOM 1379 O O . GLU A 1 171 ? -10.186 17.124 13.794 1.00 94.69 171 GLU A O 1
ATOM 1384 N N . THR A 1 172 ? -9.826 15.051 14.575 1.00 95.25 172 THR A N 1
ATOM 1385 C CA . THR A 1 172 ? -8.458 14.941 14.054 1.00 95.25 172 THR A CA 1
ATOM 1386 C C . THR A 1 172 ? -8.432 15.014 12.530 1.00 95.25 172 THR A C 1
ATOM 1388 O O . THR A 1 172 ? -7.613 15.744 11.972 1.00 95.25 172 THR A O 1
ATOM 1391 N N . LEU A 1 173 ? -9.335 14.299 11.852 1.00 92.81 173 LEU A N 1
ATOM 1392 C CA . LEU A 1 173 ? -9.459 14.344 10.398 1.00 92.81 173 LEU A CA 1
ATOM 1393 C C . LEU A 1 173 ? -9.862 15.742 9.910 1.00 92.81 173 LEU A C 1
ATOM 1395 O O . LEU A 1 173 ? -9.280 16.234 8.947 1.00 92.81 173 LEU A O 1
ATOM 1399 N N . ALA A 1 174 ? -10.830 16.383 10.569 1.00 92.00 174 ALA A N 1
ATOM 1400 C CA . ALA A 1 174 ? -11.304 17.715 10.203 1.00 92.00 174 ALA A CA 1
ATOM 1401 C C . ALA A 1 174 ? -10.182 18.758 10.288 1.00 92.00 174 ALA A C 1
ATOM 1403 O O . ALA A 1 174 ? -9.954 19.484 9.323 1.00 92.00 174 ALA A O 1
ATOM 1404 N N . ARG A 1 175 ? -9.426 18.768 11.393 1.00 92.69 175 ARG A N 1
ATOM 1405 C CA . ARG A 1 175 ? -8.276 19.667 11.568 1.00 92.69 175 ARG A CA 1
ATOM 1406 C C . ARG A 1 175 ? -7.221 19.462 10.483 1.00 92.69 175 ARG A C 1
ATOM 1408 O O . ARG A 1 175 ? -6.740 20.430 9.908 1.00 92.69 175 ARG A O 1
ATOM 1415 N N . TRP A 1 176 ? -6.897 18.210 10.165 1.00 90.75 176 TRP A N 1
ATOM 1416 C CA . TRP A 1 176 ? -5.945 17.916 9.095 1.00 90.75 176 TRP A CA 1
ATOM 1417 C C . TRP A 1 176 ? -6.436 18.418 7.726 1.00 90.75 176 TRP A C 1
ATOM 1419 O O . TRP A 1 176 ? -5.661 18.995 6.970 1.00 90.75 176 TRP A O 1
ATOM 1429 N N . LEU A 1 177 ? -7.724 18.257 7.404 1.00 87.94 177 LEU A N 1
ATOM 1430 C CA . LEU A 1 177 ? -8.290 18.770 6.149 1.00 87.94 177 LEU A CA 1
ATOM 1431 C C . LEU A 1 177 ? -8.250 20.304 6.063 1.00 87.94 177 LEU A C 1
ATOM 1433 O O . LEU A 1 177 ? -8.042 20.839 4.975 1.00 87.94 177 LEU A O 1
ATOM 1437 N N . GLU A 1 178 ? -8.427 21.010 7.182 1.00 89.00 178 GLU A N 1
ATOM 1438 C CA . GLU A 1 178 ? -8.284 22.471 7.243 1.00 89.00 178 GLU A CA 1
ATOM 1439 C C . GLU A 1 178 ? -6.841 22.917 6.962 1.00 89.00 178 GLU A C 1
ATOM 1441 O O . GLU A 1 178 ? -6.635 23.881 6.229 1.00 89.00 178 GLU A O 1
ATOM 1446 N N . GLU A 1 179 ? -5.845 22.189 7.475 1.00 84.56 179 GLU A N 1
ATOM 1447 C CA . GLU A 1 179 ? -4.418 22.463 7.240 1.00 84.56 179 GLU A CA 1
ATOM 1448 C C . GLU A 1 179 ? -3.999 22.238 5.776 1.00 84.56 179 GLU A C 1
ATOM 1450 O O . GLU A 1 179 ? -3.105 22.920 5.282 1.00 84.56 179 GLU A O 1
ATOM 1455 N N . GLN A 1 180 ? -4.652 21.308 5.070 1.00 73.81 180 GLN A N 1
ATOM 1456 C CA . GLN A 1 180 ? -4.388 21.007 3.654 1.00 73.81 180 GLN A CA 1
ATOM 1457 C C . GLN A 1 180 ? -5.102 21.958 2.678 1.00 73.81 180 GLN A C 1
ATOM 1459 O O . GLN A 1 180 ? -4.709 22.065 1.518 1.00 73.81 180 GLN A O 1
ATOM 1464 N N . GLY A 1 181 ? -6.189 22.601 3.116 1.00 58.69 181 GLY A N 1
ATOM 1465 C CA . GLY A 1 181 ? -7.027 23.485 2.296 1.00 58.69 181 GLY A CA 1
ATOM 1466 C C . GLY A 1 181 ? -6.702 24.980 2.404 1.00 58.69 181 GLY A C 1
ATOM 1467 O O . GLY A 1 181 ? -7.469 25.784 1.865 1.00 58.69 181 GLY A O 1
ATOM 1468 N N . GLY A 1 182 ? -5.634 25.340 3.126 1.00 43.69 182 GLY A N 1
ATOM 1469 C CA . GLY A 1 182 ? -5.177 26.715 3.379 1.00 43.69 182 GLY A CA 1
ATOM 1470 C C . GLY A 1 182 ? -4.187 27.262 2.359 1.00 43.69 182 GLY A C 1
ATOM 1471 O O . GLY A 1 182 ? -3.369 26.478 1.831 1.00 43.69 182 GLY A O 1
#

Sequence (182 aa):
MHDTLEQQF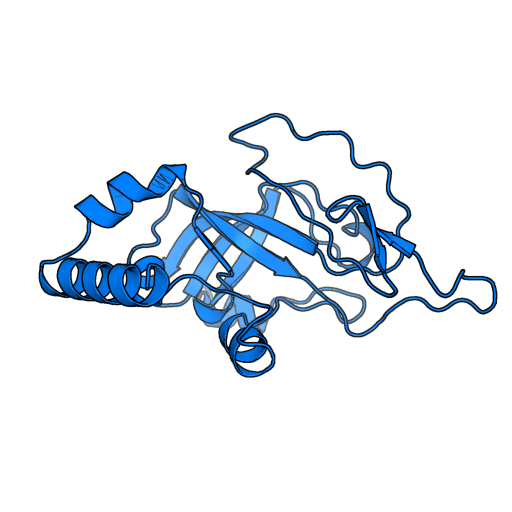AQQRFPNGYELVNGVEMHAENPDNFQIPHPVLKKHVVVGHFIELRIDSPRFSIHDDAVEKCFCPTCNGEATKPVLSHTHPATLLPLPKQDVPSRGWGEDFWVRVTERDGEWFRGDVDNPLVEARLHELYQGDVVFFHEDHVLGVHGTHREEIVLGMDATDVETLARWLEEQGG

Secondary structure (DSSP, 8-state):
-PPPHHHHHHH---GGG-EE--HHHHHHHSTTT-----HHHHHT--TT-EEEEEEE-S-----TTS-S-EEETTTTEEESSPEE--SS-TTTSPPPP-----SS-EEEEEEEEEEEETTEEEEEE-SPPTTHHHH---TT-EEEEEGGG--EE-GGGHHHHHHH--HHHHHHHHHHHHHH--

Foldseek 3Di:
DDDDLVRVQVVDAWAPQKDKDQLVVVCVVPVVPADADDVLLLQLDDAFWKFKIKIAGPDWDDDVPDDCWDQAPVVRDTDNAHEAEFPDFCVVDPGDDDPDDAGRHMYIFIWGWHDDDPQKTKTFTRDADPNCVRGVRGGRDIDIDGSSRGRGTDPVCVVVSCVPDDPVSVVVVVVVVVVVVD

Radius of gyration: 17.27 Å; chains: 1; bounding box: 45×49×43 Å

pLDDT: mean 86.99, std 14.33, range [43.69, 98.69]